Protein AF-A0A132U5S9-F1 (afdb_monomer_lite)

Secondary structure (DSSP, 8-state):
-HHHHHH-----HHHHHHHHHHHS-HHHHHHHHHHHHHHTT----PPPPHHHHHHHHHHHHHHHHHHHTT--

Organism: NCBI:txid483937

Radius of gyration: 13.0 Å; chains: 1; bounding box: 33×18×34 Å

InterPro domains:
  IPR025184 Adenylyltransferase AadA, C-terminal domain [PF13427] (1-61)

pLDDT: mean 92.1, std 9.5, range [40.28, 97.81]

Sequence (72 aa):
MLYYLQEGKIASKREGGEWGTASLPPEFKELVQVCLNQYNGVPEDRQVQPGQWAAFAGYMLDVIDKKAAGDA

Structure (mmCIF, N/CA/C/O backbone):
data_AF-A0A132U5S9-F1
#
_entry.id   AF-A0A132U5S9-F1
#
loop_
_atom_site.group_PDB
_atom_site.id
_atom_site.type_symbol
_atom_site.label_atom_id
_atom_site.label_alt_id
_atom_site.label_comp_id
_atom_site.label_asym_id
_atom_site.label_entity_id
_atom_site.label_seq_id
_atom_site.pdbx_PDB_ins_code
_atom_site.Cartn_x
_atom_site.Cartn_y
_atom_site.Cartn_z
_atom_site.occupancy
_atom_site.B_iso_or_equiv
_atom_site.auth_seq_id
_atom_site.auth_comp_id
_atom_site.auth_asym_id
_atom_site.auth_atom_id
_atom_site.pdbx_PDB_model_num
ATOM 1 N N . MET A 1 1 ? 0.367 1.957 8.121 1.00 84.00 1 MET A N 1
ATOM 2 C CA . MET A 1 1 ? -0.811 2.603 8.741 1.00 84.00 1 MET A CA 1
ATOM 3 C C . MET A 1 1 ? -2.003 1.661 8.761 1.00 84.00 1 MET A C 1
ATOM 5 O O . MET A 1 1 ? -2.432 1.308 9.845 1.00 84.00 1 MET A O 1
ATOM 9 N N . LEU A 1 2 ? -2.477 1.177 7.607 1.00 90.56 2 LEU A N 1
ATOM 10 C CA . LEU A 1 2 ? -3.642 0.284 7.561 1.00 90.56 2 LEU A CA 1
ATOM 11 C C . LEU A 1 2 ? -3.468 -1.008 8.376 1.00 90.56 2 LEU A C 1
ATOM 13 O O . LEU A 1 2 ? -4.368 -1.374 9.118 1.00 90.56 2 LEU A O 1
ATOM 17 N N . TYR A 1 3 ? -2.284 -1.625 8.317 1.00 93.69 3 TYR A N 1
ATOM 18 C CA . TYR A 1 3 ? -1.970 -2.813 9.118 1.00 93.69 3 TYR A CA 1
ATOM 19 C C . TYR A 1 3 ? -2.142 -2.566 10.630 1.00 93.69 3 TYR A C 1
ATOM 21 O O . TYR A 1 3 ? -2.718 -3.382 11.343 1.00 93.69 3 TYR A O 1
ATOM 29 N N . TYR A 1 4 ? -1.735 -1.388 11.109 1.00 93.44 4 TYR A N 1
ATOM 30 C CA . TYR 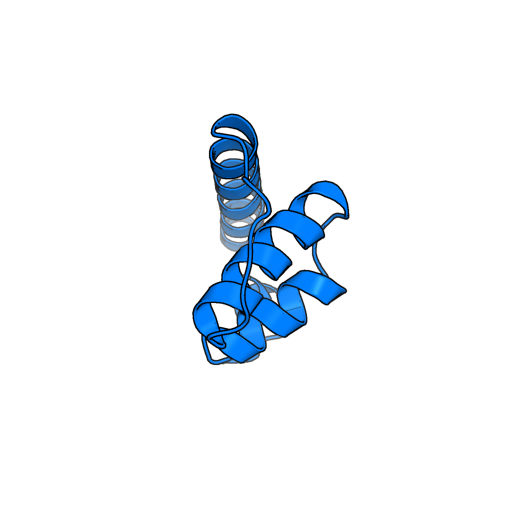A 1 4 ? -1.965 -0.983 12.494 1.00 93.44 4 TYR A CA 1
ATOM 31 C C . TYR A 1 4 ? -3.455 -0.766 12.782 1.00 93.44 4 TYR A C 1
ATOM 33 O O . TYR A 1 4 ? -3.959 -1.251 13.784 1.00 93.44 4 TYR A O 1
ATOM 41 N N . LEU A 1 5 ? -4.185 -0.083 11.897 1.00 90.44 5 LEU A N 1
ATOM 42 C CA . LEU A 1 5 ? -5.614 0.185 12.102 1.00 90.44 5 LEU A CA 1
ATOM 43 C C . LEU A 1 5 ? -6.487 -1.079 12.063 1.00 90.44 5 LEU A C 1
ATOM 45 O O . LEU A 1 5 ? -7.563 -1.093 12.655 1.00 90.44 5 LEU A O 1
ATOM 49 N N . GLN A 1 6 ? -6.054 -2.123 11.354 1.00 88.69 6 GLN A N 1
ATOM 50 C CA . GLN A 1 6 ? -6.796 -3.380 11.253 1.00 88.69 6 GLN A CA 1
ATOM 51 C C . GLN A 1 6 ? -6.377 -4.411 12.302 1.00 88.69 6 GLN A C 1
ATOM 53 O O . GLN A 1 6 ? -7.233 -5.110 12.833 1.00 88.69 6 GLN A O 1
ATOM 58 N N . GLU A 1 7 ? -5.082 -4.507 12.608 1.00 92.50 7 GLU A N 1
ATOM 59 C CA . GLU A 1 7 ? -4.537 -5.582 13.449 1.00 92.50 7 GLU A CA 1
ATOM 60 C C . GLU A 1 7 ? -3.724 -5.085 14.656 1.00 92.50 7 GLU A C 1
ATOM 62 O O . GLU A 1 7 ? -3.138 -5.890 15.377 1.00 92.50 7 GLU A O 1
ATOM 67 N N . GLY A 1 8 ? -3.634 -3.773 14.889 1.00 92.75 8 GLY A N 1
ATOM 68 C CA . GLY A 1 8 ? -2.900 -3.183 16.018 1.00 92.75 8 GLY A CA 1
ATOM 69 C C . GLY A 1 8 ? -1.374 -3.311 15.936 1.00 92.75 8 GLY A C 1
ATOM 70 O O . GLY A 1 8 ? -0.674 -2.980 16.891 1.00 92.75 8 GLY A O 1
ATOM 71 N N . LYS A 1 9 ? -0.825 -3.790 14.813 1.00 93.50 9 LYS A N 1
ATOM 72 C CA . LYS A 1 9 ? 0.612 -4.061 14.663 1.00 93.50 9 LYS A CA 1
ATOM 73 C C . LYS A 1 9 ? 1.380 -2.844 14.155 1.00 93.50 9 LYS A C 1
ATOM 75 O O . LYS A 1 9 ? 1.081 -2.295 13.093 1.00 93.50 9 LYS A O 1
ATOM 80 N N . ILE A 1 10 ? 2.419 -2.454 14.892 1.00 94.62 10 ILE A N 1
ATOM 81 C CA . ILE A 1 10 ? 3.423 -1.492 14.425 1.00 94.62 10 ILE A CA 1
ATOM 82 C C . ILE A 1 10 ? 4.399 -2.254 13.529 1.00 94.62 10 ILE A C 1
ATOM 84 O O . ILE A 1 10 ? 5.089 -3.156 13.991 1.00 94.62 10 ILE A O 1
ATOM 88 N N . ALA A 1 11 ? 4.430 -1.895 12.250 1.00 94.75 11 ALA A N 1
ATOM 89 C CA . ALA A 1 11 ? 5.200 -2.587 11.224 1.00 94.75 11 ALA A CA 1
ATOM 90 C C . ALA A 1 11 ? 6.125 -1.611 10.490 1.00 94.75 11 ALA A C 1
ATOM 92 O O . ALA A 1 11 ? 5.789 -0.436 10.298 1.00 94.75 11 ALA A O 1
ATOM 93 N N . SER A 1 12 ? 7.275 -2.106 10.036 1.00 96.62 12 SER A N 1
ATOM 94 C CA . SER A 1 12 ? 8.139 -1.385 9.102 1.00 96.62 12 SER A CA 1
ATOM 95 C C . SER A 1 12 ? 7.437 -1.148 7.755 1.00 96.62 12 SER A C 1
ATOM 97 O O . SER A 1 12 ? 6.400 -1.739 7.447 1.00 96.62 12 SER A O 1
ATOM 99 N N . LYS A 1 13 ? 8.017 -0.290 6.900 1.00 95.25 13 LYS A N 1
ATOM 100 C CA . LYS A 1 13 ? 7.499 -0.057 5.535 1.00 95.25 13 LYS A CA 1
ATOM 101 C C . LYS A 1 13 ? 7.436 -1.355 4.723 1.00 95.25 13 LYS A C 1
ATOM 103 O O . LYS A 1 13 ? 6.469 -1.565 3.998 1.00 95.25 13 LYS A O 1
ATOM 108 N N . ARG A 1 14 ? 8.445 -2.218 4.884 1.00 97.06 14 ARG A N 1
ATOM 109 C CA . ARG A 1 14 ? 8.527 -3.520 4.220 1.00 97.06 14 ARG A CA 1
ATOM 110 C C . ARG A 1 14 ? 7.425 -4.461 4.689 1.00 97.06 14 ARG A C 1
ATOM 112 O O . ARG A 1 14 ? 6.645 -4.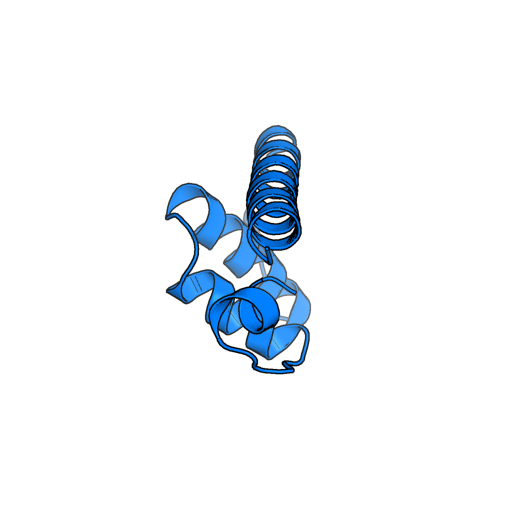914 3.864 1.00 97.06 14 ARG A O 1
ATOM 119 N N . GLU A 1 15 ? 7.323 -4.694 5.995 1.00 97.56 15 GLU A N 1
ATOM 120 C CA . GLU A 1 15 ? 6.301 -5.580 6.574 1.00 97.56 15 GLU A CA 1
ATOM 121 C C . GLU A 1 15 ? 4.883 -5.074 6.278 1.00 97.56 15 GLU A C 1
ATOM 123 O O . GLU A 1 15 ? 3.982 -5.856 5.995 1.00 97.56 15 GLU A O 1
ATOM 128 N N . GLY A 1 16 ? 4.676 -3.753 6.288 1.00 96.94 16 GLY A N 1
ATOM 129 C CA . GLY A 1 16 ? 3.411 -3.151 5.872 1.00 96.94 16 GLY A CA 1
ATOM 130 C C . GLY A 1 16 ? 3.094 -3.384 4.391 1.00 96.94 16 GLY A C 1
ATOM 131 O O . GLY A 1 16 ? 1.929 -3.575 4.046 1.00 96.94 16 GLY A O 1
ATOM 132 N N . GLY A 1 17 ? 4.112 -3.390 3.527 1.00 96.94 17 GLY A N 1
ATOM 133 C CA . GLY A 1 17 ? 3.983 -3.746 2.115 1.00 96.94 17 GLY A CA 1
ATOM 134 C C . GLY A 1 17 ? 3.664 -5.227 1.914 1.00 96.94 17 GLY A C 1
ATOM 135 O O . GLY A 1 17 ? 2.724 -5.544 1.196 1.00 96.94 17 GLY A O 1
ATOM 136 N N . GLU A 1 18 ? 4.384 -6.123 2.595 1.00 97.81 18 GLU A N 1
ATOM 137 C CA . GLU A 1 18 ? 4.151 -7.578 2.571 1.00 97.81 18 GLU A CA 1
ATOM 138 C C . GLU A 1 18 ? 2.744 -7.934 3.068 1.00 97.81 18 GLU A C 1
ATOM 140 O O . GLU A 1 18 ? 2.037 -8.732 2.458 1.00 97.81 18 GLU A O 1
ATOM 145 N N . TRP A 1 19 ? 2.288 -7.284 4.139 1.00 97.69 19 TRP A N 1
ATOM 146 C CA . TRP A 1 19 ? 0.902 -7.402 4.574 1.00 97.69 19 TRP A CA 1
ATOM 147 C C . TRP A 1 19 ? -0.069 -6.864 3.516 1.00 97.69 19 TRP A C 1
ATOM 149 O O . TRP A 1 19 ? -1.092 -7.482 3.233 1.00 97.69 19 TRP A O 1
ATOM 159 N N . GLY A 1 20 ? 0.254 -5.731 2.887 1.00 96.75 20 GLY A N 1
ATOM 160 C CA . GLY A 1 20 ? -0.592 -5.117 1.868 1.00 96.75 20 GLY A CA 1
ATOM 161 C C . GLY A 1 20 ? -0.828 -6.018 0.653 1.00 96.75 20 GLY A C 1
ATOM 162 O O . GLY A 1 20 ? -1.954 -6.105 0.168 1.00 96.75 20 GLY A O 1
ATOM 163 N N . THR A 1 21 ? 0.186 -6.751 0.190 1.00 97.06 21 THR A N 1
ATOM 164 C CA . THR A 1 21 ? 0.026 -7.687 -0.938 1.00 97.06 21 THR A CA 1
ATOM 165 C C . THR A 1 21 ? -0.842 -8.899 -0.583 1.00 97.06 21 THR A C 1
ATOM 167 O O . THR A 1 21 ? -1.505 -9.468 -1.455 1.00 97.06 21 THR A O 1
ATOM 170 N N . ALA A 1 22 ? -0.923 -9.268 0.698 1.00 95.44 22 ALA A N 1
ATOM 171 C CA . ALA A 1 22 ? -1.801 -10.333 1.176 1.00 95.44 22 ALA A CA 1
ATOM 172 C C . ALA A 1 22 ? -3.242 -9.852 1.433 1.00 95.44 22 ALA A C 1
ATOM 174 O O . ALA A 1 22 ? -4.191 -10.541 1.045 1.00 95.44 22 ALA A O 1
ATOM 175 N N . SER A 1 23 ? -3.406 -8.664 2.019 1.00 94.81 23 SER A N 1
ATOM 176 C CA . SER A 1 23 ? -4.652 -8.250 2.684 1.00 94.81 23 SER A CA 1
ATOM 177 C C . SER A 1 23 ? -5.477 -7.200 1.936 1.00 94.81 23 SER A C 1
ATOM 179 O O . SER A 1 23 ? -6.658 -7.036 2.233 1.00 94.81 23 SER A O 1
ATOM 181 N N . LEU A 1 24 ? -4.896 -6.472 0.976 1.0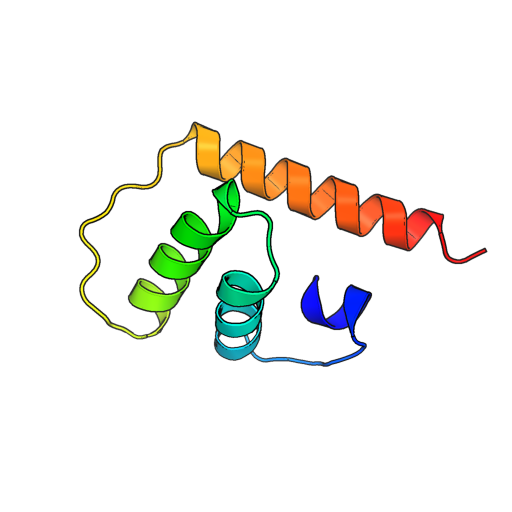0 95.44 24 LEU A N 1
ATOM 182 C CA . LEU A 1 24 ? -5.620 -5.430 0.237 1.00 95.44 24 LEU A CA 1
ATOM 183 C C . LEU A 1 24 ? -6.549 -6.000 -0.848 1.00 95.44 24 LEU A C 1
ATOM 185 O O . LEU A 1 24 ? -6.350 -7.134 -1.290 1.00 95.44 24 LEU A O 1
ATOM 189 N N . PRO A 1 25 ? -7.530 -5.215 -1.329 1.00 95.69 25 PRO A N 1
ATOM 190 C CA . PRO A 1 25 ? -8.307 -5.561 -2.516 1.00 95.69 25 PRO A CA 1
ATOM 191 C C . PRO A 1 25 ? -7.411 -5.922 -3.719 1.00 95.69 25 PRO A C 1
ATOM 193 O O . PRO A 1 25 ? -6.352 -5.300 -3.889 1.00 95.69 25 PRO A O 1
ATOM 196 N N . PRO A 1 26 ? -7.789 -6.922 -4.545 1.00 93.56 26 PRO A N 1
ATOM 197 C CA . PRO A 1 26 ? -6.961 -7.423 -5.647 1.00 93.56 26 PRO A CA 1
ATOM 198 C C . PRO A 1 26 ? -6.408 -6.340 -6.582 1.00 93.56 26 PRO A C 1
ATOM 200 O O . PRO A 1 26 ? -5.253 -6.425 -6.992 1.00 93.56 26 PRO A O 1
ATOM 203 N N . GLU A 1 27 ? -7.193 -5.300 -6.859 1.00 92.88 27 GLU A N 1
ATOM 204 C CA . GLU A 1 27 ? -6.845 -4.167 -7.721 1.00 92.88 27 GLU A CA 1
ATOM 205 C C . GLU A 1 27 ? -5.665 -3.324 -7.207 1.00 92.88 27 GLU A C 1
ATOM 207 O O . GLU A 1 27 ? -5.009 -2.637 -7.991 1.00 92.88 27 GLU A O 1
ATOM 212 N N . PHE A 1 28 ? -5.359 -3.392 -5.908 1.00 95.81 28 PHE A N 1
ATOM 213 C CA . PHE A 1 28 ? -4.254 -2.656 -5.287 1.00 95.81 28 PHE A CA 1
ATOM 214 C C . PHE A 1 28 ? -3.053 -3.539 -4.952 1.00 95.81 28 PHE A C 1
ATOM 216 O O . PHE A 1 28 ? -1.955 -3.018 -4.741 1.00 95.81 28 PHE A O 1
ATOM 223 N N . LYS A 1 29 ? -3.222 -4.868 -4.931 1.00 95.19 29 LYS A N 1
ATOM 224 C CA . LYS A 1 29 ? -2.138 -5.807 -4.600 1.00 95.19 29 LYS A CA 1
ATOM 225 C C . LYS A 1 29 ? -0.951 -5.669 -5.545 1.00 95.19 29 LYS A C 1
ATOM 227 O O . LYS A 1 29 ? 0.188 -5.662 -5.088 1.00 95.19 29 LYS A O 1
ATOM 232 N N . GLU A 1 30 ? -1.209 -5.521 -6.844 1.00 93.75 30 GLU A N 1
ATOM 233 C CA . GLU A 1 30 ? -0.144 -5.359 -7.837 1.00 93.75 30 GLU A CA 1
ATOM 234 C C . GLU A 1 30 ? 0.638 -4.057 -7.631 1.00 93.75 30 GLU A C 1
ATOM 236 O O . GLU A 1 30 ? 1.867 -4.084 -7.606 1.00 93.75 30 GLU A O 1
ATOM 241 N N . LEU A 1 31 ? -0.058 -2.940 -7.402 1.00 96.38 31 LEU A N 1
ATOM 242 C CA . LEU A 1 31 ? 0.567 -1.646 -7.119 1.00 96.38 31 LEU A CA 1
ATOM 243 C C . LEU A 1 31 ? 1.478 -1.732 -5.890 1.00 96.38 31 LEU A C 1
ATOM 245 O O . LEU A 1 31 ? 2.625 -1.285 -5.930 1.00 96.38 31 LEU A O 1
ATOM 249 N N . VAL A 1 32 ? 1.001 -2.349 -4.807 1.00 96.94 32 VAL A N 1
ATOM 250 C CA . VAL A 1 32 ? 1.807 -2.516 -3.591 1.00 96.94 32 VAL A CA 1
ATOM 251 C C . VAL A 1 32 ? 2.985 -3.459 -3.825 1.00 96.94 32 VAL A C 1
ATOM 253 O O . VAL A 1 32 ? 4.076 -3.185 -3.327 1.00 96.94 32 VAL A O 1
ATOM 256 N N . GLN A 1 33 ? 2.815 -4.517 -4.622 1.00 96.94 33 GLN A N 1
ATOM 257 C CA . GLN A 1 33 ? 3.910 -5.419 -4.977 1.00 96.94 33 GLN A CA 1
ATOM 258 C C . GLN A 1 33 ? 5.003 -4.702 -5.779 1.00 96.94 33 GLN A C 1
ATOM 260 O O . GLN A 1 33 ? 6.181 -4.917 -5.501 1.00 96.94 33 GLN A O 1
ATOM 265 N N . VAL A 1 34 ? 4.634 -3.829 -6.722 1.00 96.56 34 VAL A N 1
ATOM 266 C CA . VAL A 1 34 ? 5.583 -2.989 -7.474 1.00 96.56 34 VAL A CA 1
ATOM 267 C C . VAL A 1 34 ? 6.395 -2.112 -6.518 1.00 96.56 34 VAL A C 1
ATOM 269 O O . VAL A 1 34 ? 7.625 -2.112 -6.561 1.00 96.56 34 VAL A O 1
ATOM 272 N N . CYS A 1 35 ? 5.729 -1.416 -5.592 1.00 96.19 35 CYS A N 1
ATOM 273 C CA . CYS A 1 35 ? 6.413 -0.600 -4.588 1.00 96.19 35 CYS A CA 1
ATOM 274 C C . CYS A 1 35 ? 7.326 -1.431 -3.675 1.00 96.19 35 CYS A C 1
ATOM 276 O O . CYS A 1 35 ? 8.438 -1.007 -3.361 1.00 96.19 35 CYS A O 1
ATOM 278 N N . LEU A 1 36 ? 6.867 -2.608 -3.246 1.00 97.62 36 LEU A N 1
ATOM 279 C CA . LEU A 1 36 ? 7.625 -3.507 -2.379 1.00 97.62 36 LEU A CA 1
ATOM 280 C C . LEU A 1 36 ? 8.875 -4.048 -3.084 1.00 97.62 36 LEU A C 1
ATOM 282 O O . LEU A 1 36 ? 9.942 -4.101 -2.476 1.00 97.62 36 LEU A O 1
ATOM 286 N N . ASN A 1 37 ? 8.765 -4.398 -4.366 1.00 97.44 37 ASN A N 1
ATOM 287 C CA . ASN A 1 37 ? 9.894 -4.841 -5.178 1.00 97.44 37 ASN A CA 1
ATOM 288 C C . ASN A 1 37 ? 10.955 -3.743 -5.296 1.00 97.44 37 ASN A C 1
ATOM 290 O O . ASN A 1 37 ? 12.114 -3.989 -4.963 1.00 97.44 37 ASN A O 1
ATOM 294 N N . GLN A 1 38 ? 10.551 -2.517 -5.646 1.00 95.75 38 GLN A N 1
ATOM 295 C CA . GLN A 1 38 ? 11.466 -1.370 -5.708 1.00 95.75 38 GLN A CA 1
ATOM 296 C C . GLN A 1 38 ? 12.131 -1.093 -4.355 1.00 95.75 38 GLN A C 1
ATOM 298 O O . GLN A 1 38 ? 13.339 -0.875 -4.288 1.00 95.75 38 GLN A O 1
ATOM 303 N N . TYR A 1 39 ? 11.364 -1.153 -3.263 1.00 96.56 39 TYR A N 1
ATOM 304 C CA . TYR A 1 39 ? 11.892 -0.972 -1.910 1.00 96.56 39 TYR A CA 1
ATOM 305 C C . TYR A 1 39 ? 12.930 -2.040 -1.533 1.00 96.56 39 TYR A C 1
ATOM 307 O O . TYR A 1 39 ? 13.911 -1.740 -0.855 1.00 96.56 39 TYR A O 1
ATOM 315 N N . ASN A 1 40 ? 12.735 -3.275 -1.995 1.00 96.69 40 ASN A N 1
ATOM 316 C CA . ASN A 1 40 ? 13.642 -4.396 -1.757 1.00 96.69 40 ASN A CA 1
ATOM 317 C C . ASN A 1 40 ? 14.823 -4.451 -2.745 1.00 96.69 40 ASN A C 1
ATOM 319 O O . ASN A 1 40 ? 15.628 -5.378 -2.664 1.00 96.69 40 ASN A O 1
ATOM 323 N N . GLY A 1 41 ? 14.936 -3.497 -3.676 1.00 96.38 41 GLY A N 1
ATOM 324 C CA . GLY A 1 41 ? 15.973 -3.504 -4.712 1.00 96.38 41 GLY A CA 1
ATOM 325 C C . GLY A 1 41 ? 15.792 -4.602 -5.765 1.00 96.38 41 GLY A C 1
ATOM 326 O O . GLY A 1 41 ? 16.755 -4.981 -6.429 1.00 96.38 41 GLY A O 1
ATOM 327 N N . VAL A 1 42 ? 14.576 -5.135 -5.910 1.00 96.94 42 VAL A N 1
ATOM 328 C CA . VAL A 1 42 ? 14.225 -6.109 -6.950 1.00 96.94 42 VAL A CA 1
ATOM 329 C C . VAL A 1 42 ? 13.924 -5.350 -8.248 1.00 96.94 42 VAL A C 1
ATOM 331 O O . VAL A 1 42 ? 13.170 -4.373 -8.195 1.00 96.94 42 VAL A O 1
ATOM 334 N N . PRO A 1 43 ? 14.476 -5.772 -9.405 1.00 95.19 43 PRO A N 1
ATOM 335 C CA . PRO A 1 43 ? 14.128 -5.189 -10.698 1.00 95.19 43 PRO A CA 1
ATOM 336 C C . PRO A 1 43 ? 12.615 -5.201 -10.931 1.00 95.19 43 PRO A C 1
ATOM 338 O O . PRO A 1 43 ? 11.950 -6.208 -10.687 1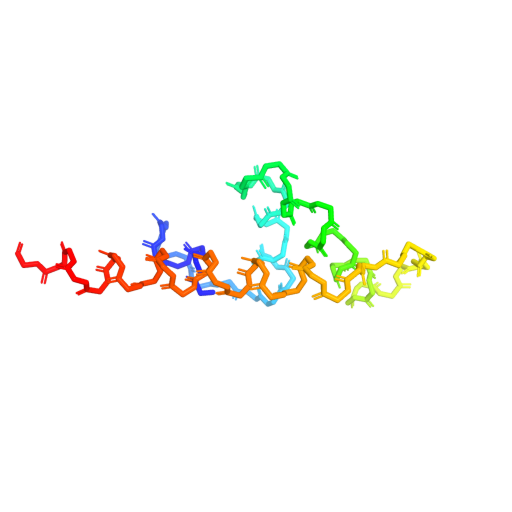.00 95.19 43 PRO A O 1
ATOM 341 N N . GLU A 1 44 ? 12.076 -4.073 -11.384 1.00 95.12 44 GLU A N 1
ATOM 342 C CA . GLU A 1 44 ? 10.640 -3.876 -11.532 1.00 95.12 44 GLU A CA 1
ATOM 343 C C . GLU A 1 44 ? 10.350 -3.004 -12.754 1.00 95.12 44 GLU A C 1
ATOM 345 O O . GLU A 1 44 ? 10.527 -1.787 -12.719 1.00 95.12 44 GLU A O 1
ATOM 350 N N . ASP A 1 45 ? 9.899 -3.648 -13.827 1.00 93.25 45 ASP A N 1
ATOM 351 C CA . ASP A 1 45 ? 9.641 -3.004 -15.119 1.00 93.25 45 ASP A CA 1
ATOM 352 C C . ASP A 1 45 ? 8.160 -2.650 -15.317 1.00 93.25 45 ASP A C 1
ATOM 354 O O . ASP A 1 45 ? 7.791 -1.984 -16.290 1.00 93.25 45 ASP A O 1
ATOM 358 N N . ARG A 1 46 ? 7.277 -3.094 -14.410 1.00 93.38 46 ARG A N 1
ATOM 359 C CA . ARG A 1 46 ? 5.848 -2.793 -14.507 1.00 93.38 46 ARG A CA 1
ATOM 360 C C . ARG A 1 46 ? 5.597 -1.321 -14.219 1.00 93.38 46 ARG A C 1
ATOM 362 O O . ARG A 1 46 ? 6.028 -0.771 -13.206 1.00 93.38 46 ARG A O 1
ATOM 369 N N . GLN A 1 47 ? 4.825 -0.694 -15.101 1.00 87.56 47 GLN A N 1
ATOM 370 C CA . GLN A 1 47 ? 4.385 0.683 -14.932 1.00 87.56 47 GLN A CA 1
ATOM 371 C C . GLN A 1 47 ? 3.008 0.729 -14.280 1.00 87.56 47 GLN A C 1
ATOM 373 O O . GLN A 1 47 ? 2.031 0.210 -14.818 1.00 87.56 47 GLN A O 1
ATOM 378 N N . VAL A 1 48 ? 2.931 1.407 -13.140 1.00 89.12 48 VAL A N 1
ATOM 379 C CA . VAL A 1 48 ? 1.661 1.728 -12.489 1.00 89.12 48 VAL A CA 1
ATOM 380 C C . VAL A 1 48 ? 1.106 3.000 -13.114 1.00 89.12 48 VAL A C 1
ATOM 382 O O . VAL A 1 48 ? 1.766 4.043 -13.138 1.00 89.12 48 VAL A O 1
ATOM 385 N N . GLN A 1 49 ? -0.122 2.916 -13.610 1.00 90.56 49 GLN A N 1
ATOM 386 C CA . GLN A 1 49 ? -0.776 4.025 -14.285 1.00 90.56 49 GLN A CA 1
ATOM 387 C C . GLN A 1 49 ? -1.135 5.145 -13.296 1.00 90.56 49 GLN A C 1
ATOM 389 O O . GLN A 1 49 ? -1.544 4.851 -12.169 1.00 90.56 49 GLN A O 1
ATOM 394 N N . PRO A 1 50 ? -1.088 6.428 -13.710 1.00 88.75 50 PRO A N 1
ATOM 395 C CA . PRO A 1 50 ? -1.479 7.569 -12.876 1.00 88.75 50 PRO A CA 1
ATOM 396 C C . PRO A 1 50 ? -2.805 7.381 -12.121 1.00 88.75 50 PRO A C 1
ATOM 398 O O . PRO A 1 50 ? -2.899 7.688 -10.934 1.00 88.75 50 PRO A O 1
ATOM 401 N N . GLY A 1 51 ? -3.816 6.808 -12.785 1.00 93.19 51 GLY A N 1
ATOM 402 C CA . GLY A 1 51 ? -5.126 6.548 -12.182 1.00 93.19 51 GLY A CA 1
ATOM 403 C C . GLY A 1 51 ? -5.106 5.527 -11.039 1.00 93.19 51 GLY A C 1
ATOM 404 O O . GLY A 1 51 ? -5.890 5.656 -10.103 1.00 93.19 51 GLY A O 1
ATOM 405 N N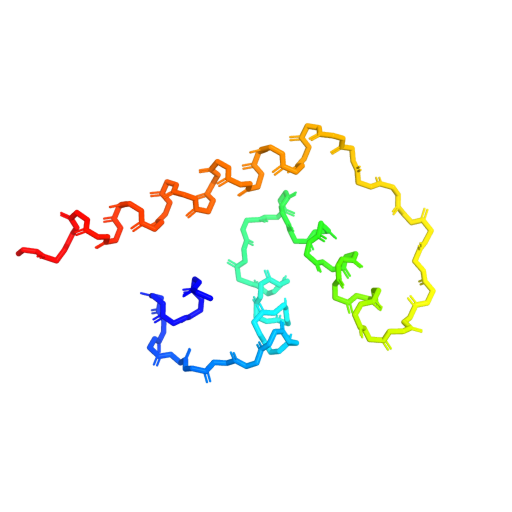 . GLN A 1 52 ? -4.189 4.553 -11.062 1.00 93.56 52 GLN A N 1
ATOM 406 C CA . GLN A 1 52 ? -4.072 3.546 -10.002 1.00 93.56 52 GLN A CA 1
ATOM 407 C C . GLN A 1 52 ? -3.533 4.160 -8.704 1.00 93.56 52 GLN A C 1
ATOM 409 O O . GLN A 1 52 ? -4.002 3.805 -7.625 1.00 93.56 52 GLN A O 1
ATOM 414 N N . TRP A 1 53 ? -2.617 5.132 -8.794 1.00 93.94 53 TRP A N 1
ATOM 415 C CA . TRP A 1 53 ? -2.125 5.865 -7.622 1.00 93.94 53 TRP A CA 1
ATOM 416 C C . TRP A 1 53 ? -3.240 6.652 -6.935 1.00 93.94 53 TRP A C 1
ATOM 418 O O . TRP A 1 53 ? -3.395 6.569 -5.717 1.00 93.94 53 TRP A O 1
ATOM 428 N N . ALA A 1 54 ? -4.037 7.385 -7.718 1.00 95.88 54 ALA A N 1
ATOM 429 C CA . ALA A 1 54 ? -5.150 8.171 -7.196 1.00 95.88 54 ALA A CA 1
ATOM 430 C C . ALA A 1 54 ? -6.239 7.275 -6.585 1.00 95.88 54 ALA A C 1
ATOM 432 O O . ALA A 1 54 ? -6.717 7.554 -5.487 1.00 95.88 54 ALA A O 1
ATOM 433 N N . ALA A 1 55 ? -6.583 6.171 -7.257 1.00 96.75 55 ALA A N 1
ATOM 434 C CA . ALA A 1 55 ? -7.541 5.195 -6.744 1.00 96.75 55 ALA A CA 1
ATOM 435 C C . ALA A 1 55 ? -7.066 4.566 -5.425 1.00 96.75 55 ALA A C 1
ATOM 437 O O . ALA A 1 55 ? -7.839 4.476 -4.473 1.00 96.75 55 ALA A O 1
ATOM 438 N N . PHE A 1 56 ? -5.786 4.192 -5.340 1.00 96.69 56 PHE A N 1
ATOM 439 C CA . PHE A 1 56 ? -5.215 3.625 -4.122 1.00 96.69 56 PHE A CA 1
ATOM 440 C C . PHE A 1 56 ? -5.194 4.633 -2.969 1.00 96.69 56 PHE A C 1
ATOM 442 O O . PHE A 1 56 ? -5.575 4.295 -1.850 1.00 96.69 56 PHE A O 1
ATOM 449 N N . ALA A 1 57 ? -4.806 5.882 -3.235 1.00 95.75 57 ALA A N 1
ATOM 450 C CA . ALA A 1 57 ? -4.836 6.942 -2.231 1.00 95.75 57 ALA A CA 1
ATOM 451 C C . ALA A 1 57 ? -6.263 7.200 -1.723 1.00 95.75 57 ALA A C 1
ATOM 453 O O . ALA A 1 57 ? -6.473 7.272 -0.514 1.00 95.75 57 ALA A O 1
ATOM 454 N N . GLY A 1 58 ? -7.243 7.273 -2.631 1.00 96.75 58 GLY A N 1
ATOM 455 C CA . GLY A 1 58 ? -8.654 7.435 -2.282 1.00 96.75 58 GLY A CA 1
ATOM 456 C C . GLY A 1 58 ? -9.180 6.289 -1.419 1.00 96.75 58 GLY A C 1
ATOM 457 O O . GLY A 1 58 ? -9.798 6.537 -0.389 1.00 96.75 58 GLY A O 1
ATOM 458 N N . TYR A 1 59 ? -8.863 5.043 -1.782 1.00 95.94 59 TYR A N 1
ATOM 459 C CA . TYR A 1 59 ? -9.195 3.873 -0.968 1.00 95.94 59 TYR A CA 1
ATOM 460 C C . TYR A 1 59 ? -8.574 3.952 0.434 1.00 95.94 59 TYR A C 1
ATOM 462 O O . TYR A 1 59 ? -9.263 3.757 1.432 1.00 95.94 59 TYR A O 1
ATOM 470 N N . MET A 1 60 ? -7.275 4.250 0.528 1.00 95.31 60 MET A N 1
ATOM 471 C CA . MET A 1 60 ? -6.576 4.308 1.813 1.00 95.31 60 MET A CA 1
ATOM 472 C C . MET A 1 60 ? -7.178 5.372 2.735 1.00 95.31 60 MET A C 1
ATOM 474 O O . MET A 1 60 ? -7.368 5.096 3.917 1.00 95.31 60 MET A O 1
ATOM 478 N N . LEU A 1 61 ? -7.495 6.554 2.197 1.00 95.94 61 LEU A N 1
ATOM 479 C CA . LEU A 1 61 ? -8.143 7.634 2.942 1.00 95.94 61 LEU A CA 1
ATOM 480 C C . LEU A 1 61 ? -9.538 7.226 3.422 1.00 95.94 61 LEU A C 1
ATOM 482 O O . LEU A 1 61 ? -9.804 7.325 4.612 1.00 95.94 61 LEU A O 1
ATOM 486 N N . ASP A 1 62 ? -10.378 6.672 2.544 1.00 94.56 62 ASP A N 1
ATOM 487 C CA . ASP A 1 62 ? -11.727 6.217 2.906 1.00 94.56 62 ASP A CA 1
ATOM 488 C C . ASP A 1 62 ? -11.705 5.178 4.039 1.00 94.56 62 ASP A C 1
ATOM 490 O O . ASP A 1 62 ? -12.487 5.267 4.987 1.00 94.56 62 ASP A O 1
ATOM 494 N N . VAL A 1 63 ? -10.777 4.214 4.002 1.00 92.50 63 VAL A N 1
ATOM 495 C CA . VAL A 1 63 ? -10.672 3.219 5.081 1.00 92.50 63 VAL A CA 1
ATOM 496 C C . VAL A 1 63 ? -10.159 3.839 6.384 1.00 92.50 63 VAL A C 1
ATOM 498 O O . VAL A 1 63 ? -10.646 3.478 7.458 1.00 92.50 63 VAL A O 1
ATOM 501 N N . ILE A 1 64 ? -9.191 4.758 6.314 1.00 92.06 64 ILE A N 1
ATOM 502 C CA . ILE A 1 64 ? -8.676 5.467 7.495 1.00 92.06 64 ILE A CA 1
ATOM 503 C C . ILE A 1 64 ? -9.785 6.311 8.129 1.00 92.06 64 ILE A C 1
ATOM 505 O O . ILE A 1 64 ? -10.006 6.201 9.334 1.00 92.06 64 ILE A O 1
ATOM 509 N N . ASP A 1 65 ? -10.515 7.085 7.330 1.00 92.75 65 ASP A N 1
ATOM 510 C CA . ASP A 1 65 ? -11.583 7.971 7.792 1.00 92.75 65 ASP A CA 1
ATOM 511 C C . ASP A 1 65 ? -12.744 7.176 8.391 1.00 92.75 65 ASP A C 1
ATOM 513 O O . ASP A 1 65 ? -13.231 7.510 9.470 1.00 92.75 65 ASP A O 1
ATOM 517 N N . LYS A 1 66 ? -13.142 6.060 7.765 1.00 89.94 66 LYS A N 1
ATOM 518 C CA . LYS A 1 66 ? -14.150 5.147 8.330 1.00 89.94 66 LYS A CA 1
ATOM 519 C C . LYS A 1 66 ? -13.723 4.563 9.669 1.00 89.94 66 LYS A C 1
ATOM 521 O O . LYS A 1 66 ? -14.572 4.357 10.532 1.00 89.94 66 LYS A O 1
ATOM 526 N N . LYS A 1 67 ? -12.430 4.284 9.855 1.00 84.00 67 LYS A N 1
ATOM 527 C CA . LYS A 1 67 ? -11.921 3.819 11.147 1.00 84.00 67 LYS A CA 1
ATOM 528 C C . LYS A 1 67 ? -11.856 4.932 12.185 1.00 84.00 67 LYS A C 1
ATOM 530 O O . LYS A 1 67 ? -12.261 4.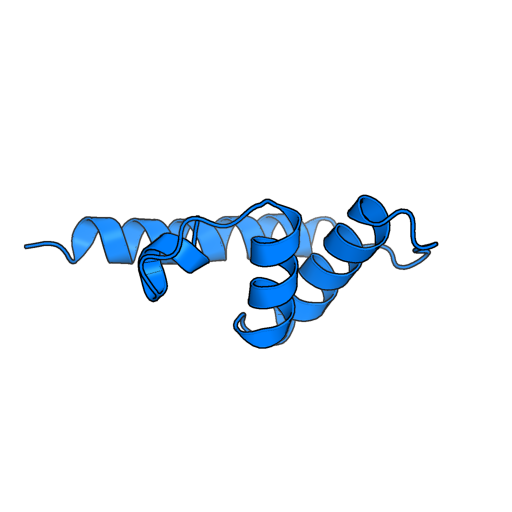692 13.312 1.00 84.00 67 LYS A O 1
ATOM 535 N N . ALA A 1 68 ? -11.449 6.137 11.800 1.00 79.00 68 ALA A N 1
ATOM 536 C CA . ALA A 1 68 ? -11.457 7.299 12.685 1.00 79.00 68 ALA A CA 1
ATOM 537 C C . ALA A 1 68 ? -12.881 7.716 13.107 1.00 79.00 68 ALA A C 1
ATOM 539 O O . ALA A 1 68 ? -13.084 8.152 14.235 1.00 79.00 68 ALA A O 1
ATOM 540 N N . ALA A 1 69 ? -13.872 7.553 12.227 1.00 77.06 69 ALA A N 1
ATOM 541 C CA . ALA A 1 69 ? -15.280 7.840 12.506 1.00 77.06 69 ALA A CA 1
ATOM 542 C C . ALA A 1 69 ? -16.004 6.720 13.281 1.00 77.06 69 ALA A C 1
ATOM 544 O O . ALA A 1 69 ? -17.130 6.927 13.730 1.00 77.06 69 ALA A O 1
ATOM 545 N N . GLY A 1 70 ? -15.389 5.538 13.403 1.00 62.19 70 GLY A N 1
ATOM 546 C CA . GLY A 1 70 ? -15.964 4.339 14.019 1.00 62.19 70 GLY A CA 1
ATOM 547 C C . GLY A 1 70 ? -15.468 4.024 15.433 1.00 62.19 70 GLY A C 1
ATOM 548 O O . GLY A 1 70 ? -15.860 2.991 15.967 1.00 62.19 70 GLY A O 1
ATOM 549 N N . ASP A 1 71 ? -14.640 4.883 16.032 1.00 52.47 71 ASP A N 1
ATOM 550 C CA . ASP A 1 71 ? -14.287 4.832 17.456 1.00 52.47 71 ASP A CA 1
ATOM 551 C C . ASP A 1 71 ? -15.189 5.808 18.245 1.00 52.47 71 ASP A C 1
ATOM 553 O O . ASP A 1 71 ? -14.753 6.869 18.699 1.00 52.47 71 ASP A O 1
ATOM 557 N N . ALA A 1 72 ? -16.472 5.444 18.369 1.00 40.28 72 ALA A N 1
ATOM 558 C CA . ALA A 1 72 ? -17.435 5.982 19.336 1.00 40.28 72 ALA A CA 1
ATOM 559 C C . ALA A 1 72 ? -18.271 4.838 19.927 1.00 40.28 72 ALA A C 1
ATOM 561 O O . ALA A 1 72 ? -18.787 4.017 19.133 1.00 40.28 72 ALA A O 1
#

Foldseek 3Di:
DVCCLVPVDDDDLLVVLVVCLVPPDPLCNVVSVQVNCVVVVHDHPDDDDPVSVVVVVVVVVVVVVVSVVPPD